Protein AF-A0A651EHE4-F1 (afdb_monomer)

Radius of gyration: 19.48 Å; Cα contacts (8 Å, |Δi|>4): 88; chains: 1; bounding box: 39×31×69 Å

pLDDT: mean 78.16, std 11.46, range [49.81, 93.31]

Nearest PDB structures (foldseek):
  8a3k-assembly1_UNK  TM=4.714E-01  e=5.242E+00  synthetic construct
  8a1g-assembly1_C  TM=3.322E-01  e=6.507E+00  Homo sapiens

Solvent-accessible surface area (backbone atoms only — not comparable to full-atom values): 7759 Å² total; per-residue (Å²): 132,59,74,68,31,53,52,24,45,52,50,16,51,50,28,50,51,51,42,50,51,53,51,52,51,54,69,70,69,71,61,58,72,71,62,46,52,50,53,50,59,73,43,46,61,33,56,54,48,20,51,50,25,41,50,32,37,77,38,62,88,46,46,77,78,46,43,63,60,49,53,51,54,45,51,49,49,36,51,53,38,53,52,52,35,54,54,43,50,50,45,48,73,79,48,81,73,90,66,80,58,50,64,60,48,50,51,55,32,51,51,45,51,50,52,48,50,52,49,53,54,54,53,52,60,53,52,64,65,50,56,65,56,60,54,52,58,58,65,71,75,113

Sequence (142 aa):
MKPVSLLFFSAAVWECIRFSLVLAYLFTIGMLPSSRALLVWFSSPQLILAAAFVLIGVSPQRYGTYRAIIVLGKGLSVLAGTIALGVTARSAIDFPVEQSSPLMIAVIIGVDILVLAAFIITTWSHNEKQEPAAQTEAAQCE

Secondary structure (DSSP, 8-state):
--HHHHHHHHHHHHHHHHHHHHHHHHHHTT--HHHHHHHHHHHTHHHHHHHHHHHHHH-GGGHHHHHHHHHHHHHHHHHHHHHHHHHHHHHHHH--SS---HHHHHHHHHHHHHHHHHHHHHHHHHHHTTHHHHHHHHHT--

Mean predicted aligned error: 9.21 Å

Foldseek 3Di:
DPPLLVLLQVLLVLLVVVLVVQLVVLVPPPDDPVVSVVSNVVSCLSNVSSVLSNCCSVPVVCLVVCVVSLLVSLVVVLVVLVVVLVVVVVCCVVPVPDDDPSVVSVVSSVVSVVSNVSSVVVVVVVVVVVVVVVVVVVVVVD

Structure (mmCIF, N/CA/C/O backbone):
data_AF-A0A651EHE4-F1
#
_entry.id   AF-A0A651EHE4-F1
#
loop_
_atom_site.group_PDB
_atom_site.id
_atom_site.type_symbol
_atom_site.label_atom_id
_atom_site.label_alt_id
_atom_site.label_comp_id
_atom_site.label_asym_id
_atom_site.label_entity_id
_atom_site.label_seq_id
_atom_site.pdbx_PDB_ins_code
_atom_site.Cartn_x
_atom_site.Cartn_y
_atom_site.Cartn_z
_atom_site.occupancy
_atom_site.B_iso_or_equiv
_atom_site.auth_seq_id
_atom_site.auth_comp_id
_atom_site.auth_asym_id
_atom_site.auth_atom_id
_atom_site.pdbx_PDB_model_num
ATOM 1 N N . MET A 1 1 ? -23.678 -3.644 7.298 1.00 57.31 1 MET A N 1
ATOM 2 C CA . MET A 1 1 ? -22.263 -3.355 7.640 1.00 57.31 1 MET A CA 1
ATOM 3 C C . MET A 1 1 ? -22.134 -1.887 8.009 1.00 57.31 1 MET A C 1
ATOM 5 O O . MET A 1 1 ? -22.776 -1.070 7.363 1.00 57.31 1 MET A O 1
ATOM 9 N N . LYS A 1 2 ? -21.349 -1.540 9.038 1.00 74.75 2 LYS A N 1
ATOM 10 C CA . LYS A 1 2 ? -21.069 -0.131 9.364 1.00 74.75 2 LYS A CA 1
ATOM 11 C C . LYS A 1 2 ? -20.196 0.482 8.249 1.00 74.75 2 LYS A C 1
ATOM 13 O O . LYS A 1 2 ? -19.329 -0.231 7.739 1.00 74.75 2 LYS A O 1
ATOM 18 N N . PRO A 1 3 ? -20.372 1.768 7.886 1.00 75.81 3 PRO A N 1
ATOM 19 C CA . PRO A 1 3 ? -19.612 2.416 6.805 1.00 75.81 3 PRO A CA 1
ATOM 20 C C . PRO A 1 3 ? -18.096 2.368 7.041 1.00 75.81 3 PRO A C 1
ATOM 22 O O . PRO A 1 3 ? -17.316 2.217 6.108 1.00 75.81 3 PRO A O 1
ATOM 25 N N . VAL A 1 4 ? -17.689 2.391 8.310 1.00 78.81 4 VAL A N 1
ATOM 26 C CA . VAL A 1 4 ? -16.296 2.251 8.738 1.00 78.81 4 VAL A CA 1
ATOM 27 C C . VAL A 1 4 ? -15.719 0.892 8.328 1.00 78.81 4 VAL A C 1
ATOM 29 O O . VAL A 1 4 ? -14.653 0.849 7.731 1.00 78.81 4 VAL A O 1
ATOM 32 N N . SER A 1 5 ? -16.432 -0.218 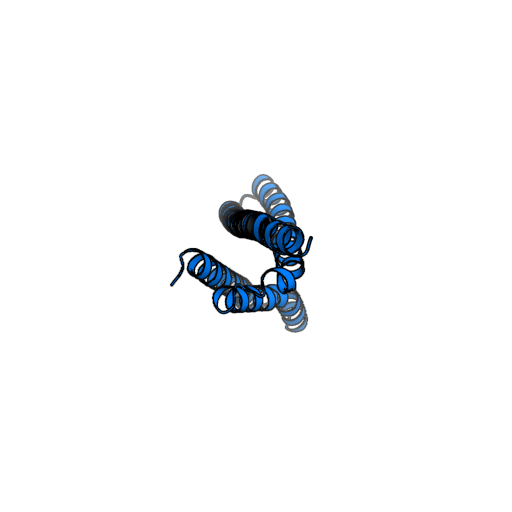8.548 1.00 82.12 5 SER A N 1
ATOM 33 C CA . SER A 1 5 ? -15.961 -1.554 8.152 1.00 82.12 5 SER A CA 1
ATOM 34 C C . SER A 1 5 ? -15.761 -1.674 6.639 1.00 82.12 5 SER A C 1
ATOM 36 O O . SER A 1 5 ? -14.781 -2.273 6.210 1.00 82.12 5 SER A O 1
ATOM 38 N N . LEU A 1 6 ? -16.650 -1.081 5.831 1.00 85.50 6 LEU A N 1
ATOM 39 C CA . LEU A 1 6 ? -16.519 -1.087 4.367 1.00 85.50 6 LEU A CA 1
ATOM 40 C C . LEU A 1 6 ? -15.225 -0.412 3.908 1.00 85.50 6 LEU A C 1
ATOM 42 O O . LEU A 1 6 ? -14.560 -0.929 3.018 1.00 85.50 6 LEU A O 1
ATOM 46 N N . LEU A 1 7 ? -14.828 0.686 4.556 1.00 87.50 7 LEU A N 1
ATOM 47 C CA . LEU A 1 7 ? -13.566 1.365 4.267 1.00 87.50 7 LEU A CA 1
ATOM 48 C C . LEU A 1 7 ? -12.361 0.437 4.461 1.00 87.50 7 LEU A C 1
ATOM 50 O O . LEU A 1 7 ? -11.474 0.392 3.612 1.00 87.50 7 LEU A O 1
ATOM 54 N N . PHE A 1 8 ? -12.353 -0.341 5.545 1.00 87.94 8 PHE A N 1
ATOM 55 C CA . PHE A 1 8 ? -11.281 -1.292 5.841 1.00 87.94 8 PHE A CA 1
ATOM 56 C C . PHE A 1 8 ? -11.231 -2.459 4.863 1.00 87.94 8 PHE A C 1
ATOM 58 O O . PHE A 1 8 ? -10.149 -2.833 4.419 1.00 87.94 8 PHE A O 1
ATOM 65 N N . PHE A 1 9 ? -12.384 -2.995 4.465 1.00 90.25 9 PHE A N 1
ATOM 66 C CA . PHE A 1 9 ? -12.422 -4.028 3.432 1.00 90.25 9 PHE A CA 1
ATOM 67 C C . PHE A 1 9 ? -11.940 -3.498 2.079 1.00 90.25 9 PHE A C 1
ATOM 69 O O . PHE A 1 9 ? -11.130 -4.157 1.432 1.00 90.25 9 PHE A O 1
ATOM 76 N N . SER A 1 10 ? -12.345 -2.290 1.683 1.00 89.44 10 SER A N 1
ATOM 77 C CA . SER A 1 10 ? -11.841 -1.650 0.463 1.00 89.44 10 SER A CA 1
ATOM 78 C C . SER A 1 10 ? -10.329 -1.414 0.519 1.00 89.44 10 SER A C 1
ATOM 80 O O . SER A 1 10 ? -9.630 -1.685 -0.455 1.00 89.44 10 SER A O 1
ATOM 82 N N . ALA A 1 11 ? -9.801 -0.973 1.666 1.00 89.81 11 ALA A N 1
ATOM 83 C CA . ALA A 1 11 ? -8.362 -0.820 1.877 1.00 89.81 11 ALA A CA 1
ATOM 84 C C . ALA A 1 11 ? -7.616 -2.164 1.796 1.00 89.81 11 ALA A C 1
ATOM 86 O O . ALA A 1 11 ? -6.545 -2.231 1.200 1.00 89.81 11 ALA A O 1
ATOM 87 N N . ALA A 1 12 ? -8.189 -3.245 2.333 1.00 91.38 12 ALA A N 1
ATOM 88 C CA . ALA A 1 12 ? -7.614 -4.582 2.217 1.00 91.38 12 ALA A CA 1
ATOM 89 C C . ALA A 1 12 ? -7.579 -5.077 0.763 1.00 91.38 12 ALA A C 1
ATOM 91 O O . ALA A 1 12 ? -6.558 -5.589 0.310 1.00 91.38 12 ALA A O 1
ATOM 92 N N . VAL A 1 13 ? -8.673 -4.889 0.016 1.00 93.31 13 VAL A N 1
ATOM 93 C CA . VAL A 1 13 ? -8.735 -5.223 -1.416 1.00 93.31 13 VAL A CA 1
ATOM 94 C C . VAL A 1 13 ? -7.683 -4.438 -2.196 1.00 93.31 13 VAL A C 1
ATOM 96 O O . VAL A 1 13 ? -7.000 -5.009 -3.044 1.00 93.31 13 VAL A O 1
ATOM 99 N N . TRP A 1 14 ? -7.504 -3.156 -1.879 1.00 92.75 14 TRP A N 1
ATOM 100 C CA . TRP A 1 14 ? -6.470 -2.326 -2.489 1.00 92.75 14 TRP A CA 1
ATOM 101 C C . TRP A 1 14 ? -5.052 -2.869 -2.259 1.00 92.75 14 TRP A C 1
ATOM 103 O O . TRP A 1 14 ? -4.273 -2.959 -3.208 1.00 92.75 14 TRP A O 1
ATOM 113 N N . GLU A 1 15 ? -4.723 -3.292 -1.035 1.00 90.69 15 GLU A N 1
ATOM 114 C CA . GLU A 1 15 ? -3.428 -3.923 -0.745 1.00 90.69 15 GLU A CA 1
ATOM 115 C C . GLU A 1 15 ? -3.220 -5.220 -1.537 1.00 90.69 15 GLU A C 1
ATOM 117 O O . GLU A 1 15 ? -2.139 -5.445 -2.084 1.00 90.69 15 GLU A O 1
ATOM 122 N N . CYS A 1 16 ? -4.263 -6.046 -1.673 1.00 90.31 16 CYS A N 1
ATOM 123 C CA . CYS A 1 16 ? -4.205 -7.255 -2.495 1.00 90.31 16 CYS A CA 1
ATOM 124 C C . CYS A 1 16 ? -3.956 -6.930 -3.973 1.00 90.31 16 CYS A C 1
ATOM 126 O O . CYS A 1 16 ? -3.102 -7.556 -4.597 1.00 90.31 16 CYS A O 1
ATOM 128 N N . ILE A 1 17 ? -4.658 -5.931 -4.524 1.00 90.31 17 ILE A N 1
ATOM 129 C CA . ILE A 1 17 ? -4.463 -5.482 -5.910 1.00 90.31 17 ILE A CA 1
ATOM 130 C C . ILE A 1 17 ? -3.018 -5.026 -6.119 1.00 90.31 17 ILE A C 1
ATOM 132 O O . ILE A 1 17 ? -2.393 -5.431 -7.097 1.00 90.31 17 ILE A O 1
ATOM 136 N N . ARG A 1 18 ? -2.455 -4.232 -5.201 1.00 84.38 18 ARG A N 1
ATOM 137 C CA . ARG A 1 18 ? -1.057 -3.787 -5.303 1.00 84.38 18 ARG A CA 1
ATOM 138 C C . ARG A 1 18 ? -0.077 -4.945 -5.290 1.00 84.38 18 ARG A C 1
ATOM 140 O O . ARG A 1 18 ? 0.805 -4.983 -6.146 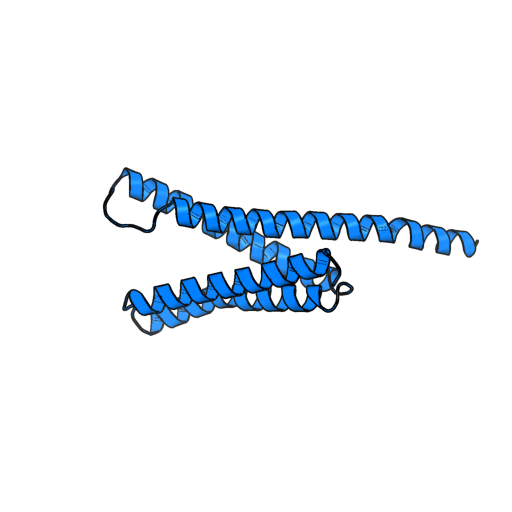1.00 84.38 18 ARG A O 1
ATOM 147 N N . PHE A 1 19 ? -0.262 -5.899 -4.385 1.00 87.38 19 PHE A N 1
ATOM 148 C CA . PHE A 1 19 ? 0.578 -7.089 -4.341 1.00 87.38 19 PHE A CA 1
ATOM 149 C C . PHE A 1 19 ? 0.478 -7.886 -5.646 1.00 87.38 19 PHE A C 1
ATOM 151 O O . PHE A 1 19 ? 1.498 -8.265 -6.219 1.00 87.38 19 PHE A O 1
ATOM 158 N N . SER A 1 20 ? -0.735 -8.077 -6.176 1.00 86.44 20 SER A N 1
ATOM 159 C CA . SER A 1 20 ? -0.946 -8.740 -7.465 1.00 86.44 20 SER A CA 1
ATOM 160 C C . SER A 1 20 ? -0.311 -7.987 -8.634 1.00 86.44 20 SER A C 1
ATOM 162 O O . SER A 1 20 ? 0.242 -8.633 -9.516 1.00 86.44 20 SER A O 1
ATOM 164 N N . LEU A 1 21 ? -0.339 -6.650 -8.646 1.00 83.88 21 LEU A N 1
ATOM 165 C CA . LEU A 1 21 ? 0.320 -5.843 -9.677 1.00 83.88 21 LEU A CA 1
ATOM 166 C C . LEU A 1 21 ? 1.842 -5.984 -9.620 1.00 83.88 21 LEU A C 1
ATOM 168 O O . LEU A 1 21 ? 2.467 -6.173 -10.661 1.00 83.88 21 LEU A O 1
ATOM 172 N N . VAL A 1 22 ? 2.436 -5.946 -8.422 1.00 81.25 22 VAL A N 1
ATOM 173 C CA . VAL A 1 22 ? 3.876 -6.192 -8.247 1.00 81.25 22 VAL A CA 1
ATOM 174 C C . VAL A 1 22 ? 4.223 -7.600 -8.716 1.00 81.25 22 VAL A C 1
ATOM 176 O O . VAL A 1 22 ? 5.155 -7.778 -9.493 1.00 81.25 22 VAL A O 1
ATOM 179 N N . LEU A 1 23 ? 3.443 -8.598 -8.309 1.00 82.25 23 LEU A N 1
ATOM 180 C CA . LEU A 1 23 ? 3.660 -9.981 -8.707 1.00 82.25 23 LEU A CA 1
ATOM 181 C C . LEU A 1 23 ? 3.545 -10.159 -10.230 1.00 82.25 23 LEU A C 1
ATOM 183 O O . LEU A 1 23 ? 4.431 -10.751 -10.841 1.00 82.25 23 LEU A O 1
ATOM 187 N N . ALA A 1 24 ? 2.502 -9.607 -10.852 1.00 82.31 24 ALA A N 1
ATOM 188 C CA . ALA A 1 24 ? 2.299 -9.645 -12.298 1.00 82.31 24 ALA A CA 1
ATOM 189 C C . ALA A 1 24 ? 3.461 -8.978 -13.045 1.00 82.31 24 ALA A C 1
ATOM 191 O O . ALA A 1 24 ? 3.991 -9.562 -13.986 1.00 82.31 24 ALA A O 1
ATOM 192 N N . TYR A 1 25 ? 3.908 -7.809 -12.579 1.00 77.19 25 TYR A N 1
ATOM 193 C CA . TYR A 1 25 ? 5.078 -7.112 -13.112 1.00 77.19 25 TYR A CA 1
ATOM 194 C C . TYR A 1 25 ? 6.341 -7.988 -13.022 1.00 77.19 25 TYR A C 1
ATOM 196 O O . TYR A 1 25 ? 7.081 -8.134 -13.989 1.00 77.19 25 TYR A O 1
ATOM 204 N N . LEU A 1 26 ? 6.565 -8.679 -11.903 1.00 77.19 26 LEU A N 1
ATOM 205 C CA . LEU A 1 26 ? 7.714 -9.583 -11.758 1.00 77.19 26 LEU A CA 1
ATOM 206 C C . LEU A 1 26 ? 7.664 -10.795 -12.698 1.00 77.19 26 LEU A C 1
ATOM 208 O O . LEU A 1 26 ? 8.716 -11.283 -13.122 1.00 77.19 26 LEU A O 1
ATOM 212 N N . PHE A 1 27 ? 6.469 -11.289 -13.027 1.00 74.44 27 PHE A N 1
ATOM 213 C CA . PHE A 1 27 ? 6.301 -12.390 -13.976 1.00 74.44 27 PHE A CA 1
ATOM 214 C C . PHE A 1 27 ? 6.524 -11.966 -15.434 1.00 74.44 27 PHE A C 1
ATOM 216 O O . PHE A 1 27 ? 6.946 -12.804 -16.229 1.00 74.44 27 PHE A O 1
ATOM 223 N N . THR A 1 28 ? 6.307 -10.695 -15.788 1.00 78.00 28 THR A N 1
ATOM 224 C CA . THR A 1 28 ? 6.440 -10.218 -17.175 1.00 78.00 28 THR A CA 1
ATOM 225 C C . THR A 1 28 ? 7.865 -9.826 -17.571 1.00 78.00 28 THR A C 1
ATOM 227 O O . THR A 1 28 ? 8.228 -9.991 -18.730 1.00 78.00 28 THR A O 1
ATOM 230 N N . ILE A 1 29 ? 8.712 -9.366 -16.643 1.00 69.81 29 ILE A N 1
ATOM 231 C CA . ILE A 1 29 ? 10.031 -8.771 -16.984 1.00 69.81 29 ILE A CA 1
ATOM 232 C C . ILE A 1 29 ? 11.146 -9.821 -17.120 1.00 69.81 29 ILE A C 1
ATOM 234 O O . ILE A 1 29 ? 12.305 -9.491 -17.347 1.00 69.81 29 ILE A O 1
ATOM 238 N N . GLY A 1 30 ? 10.844 -11.112 -16.963 1.00 63.81 30 GLY A N 1
ATOM 239 C CA . GLY A 1 30 ? 11.845 -12.164 -17.167 1.00 63.81 30 GLY A CA 1
ATOM 240 C C . GLY A 1 30 ? 13.051 -12.086 -16.214 1.00 63.81 30 GLY A C 1
ATOM 241 O O . GLY A 1 30 ? 14.124 -12.571 -16.554 1.00 63.81 30 GLY A O 1
ATOM 242 N N . MET A 1 31 ? 12.901 -11.508 -15.013 1.00 68.88 31 MET A N 1
ATOM 243 C CA . MET A 1 31 ? 14.005 -11.365 -14.045 1.00 68.88 31 MET A CA 1
ATOM 244 C C . MET A 1 31 ? 14.595 -12.722 -13.621 1.00 68.88 31 MET A C 1
ATOM 246 O O . MET A 1 31 ? 13.906 -13.741 -13.652 1.00 68.88 31 MET A O 1
ATOM 250 N N . LEU A 1 32 ? 15.844 -12.756 -13.153 1.00 72.31 32 LEU A N 1
ATOM 251 C CA . LEU A 1 32 ? 16.440 -13.966 -12.568 1.00 72.31 32 LEU A CA 1
ATOM 252 C C . LEU A 1 32 ? 15.649 -14.434 -11.321 1.00 72.31 32 LEU A C 1
ATOM 254 O O . LEU A 1 32 ? 15.142 -13.588 -10.576 1.00 72.31 32 LEU A O 1
ATOM 258 N N . PRO A 1 33 ? 15.557 -15.753 -11.045 1.00 70.44 33 PRO A N 1
ATOM 259 C CA . PRO A 1 33 ? 14.749 -16.297 -9.945 1.00 70.44 33 PRO A CA 1
ATOM 260 C C . PRO A 1 33 ? 15.061 -15.681 -8.571 1.00 70.44 33 PRO A C 1
ATOM 262 O O . PRO A 1 33 ? 14.147 -15.375 -7.806 1.00 70.44 33 PRO A O 1
ATOM 265 N N . SER A 1 34 ? 16.340 -15.423 -8.283 1.00 73.94 34 SER A N 1
ATOM 266 C CA . SER A 1 34 ? 16.792 -14.850 -7.008 1.00 73.94 34 SER A CA 1
ATOM 267 C C . SER A 1 34 ? 16.321 -13.404 -6.809 1.00 73.94 34 SER A C 1
ATOM 269 O O . SER A 1 34 ? 15.914 -13.025 -5.714 1.00 73.94 34 SER A O 1
ATOM 271 N N . SER A 1 35 ? 16.315 -12.599 -7.876 1.00 73.94 35 SER A N 1
ATOM 272 C CA . SER A 1 35 ? 15.844 -11.209 -7.838 1.00 73.94 35 SER A CA 1
ATOM 273 C C . SER A 1 35 ? 14.323 -11.132 -7.683 1.00 73.94 35 SER A C 1
ATOM 275 O O . SER A 1 35 ? 13.825 -10.262 -6.971 1.00 73.94 35 SER A O 1
ATOM 277 N N . ARG A 1 36 ? 13.583 -12.078 -8.285 1.00 71.88 36 ARG A N 1
ATOM 278 C CA . ARG A 1 36 ? 12.128 -12.201 -8.087 1.00 71.88 36 ARG A CA 1
ATOM 279 C C . ARG A 1 36 ? 11.791 -12.523 -6.636 1.00 71.88 36 ARG A C 1
ATOM 281 O O . ARG A 1 36 ? 10.912 -11.881 -6.075 1.00 71.88 36 ARG A O 1
ATOM 288 N N . ALA A 1 37 ? 12.502 -13.471 -6.023 1.00 73.31 37 ALA A N 1
ATOM 289 C CA . ALA A 1 37 ? 12.261 -13.862 -4.635 1.00 73.31 37 ALA A CA 1
ATOM 290 C C . ALA A 1 37 ? 12.439 -12.683 -3.664 1.00 73.31 37 ALA A C 1
ATOM 292 O O . ALA A 1 37 ? 11.593 -12.477 -2.797 1.00 73.31 37 ALA A O 1
ATOM 293 N N . LEU A 1 38 ? 13.483 -11.868 -3.854 1.00 74.56 38 LEU A N 1
ATOM 294 C CA . LEU A 1 38 ? 13.709 -10.667 -3.047 1.00 74.56 38 LEU A CA 1
ATOM 295 C C . LEU A 1 38 ? 12.587 -9.639 -3.223 1.00 74.56 38 LEU A C 1
ATOM 297 O O . LEU A 1 38 ? 12.056 -9.142 -2.237 1.00 74.56 38 LEU A O 1
ATOM 301 N N . LEU A 1 39 ? 12.184 -9.343 -4.460 1.00 72.81 39 LEU A N 1
ATOM 302 C CA . LEU A 1 39 ? 11.130 -8.358 -4.726 1.00 72.81 39 LEU A CA 1
ATOM 303 C C . LEU A 1 39 ? 9.763 -8.812 -4.204 1.00 72.81 39 LEU A C 1
ATOM 305 O O . LEU A 1 39 ? 9.038 -8.004 -3.623 1.00 72.81 39 LEU A O 1
ATOM 309 N N . VAL A 1 40 ? 9.444 -10.105 -4.318 1.00 77.00 40 VAL A N 1
ATOM 310 C CA . VAL A 1 40 ? 8.261 -10.686 -3.670 1.00 77.00 40 VAL A CA 1
ATOM 311 C C . VAL A 1 40 ? 8.355 -10.497 -2.158 1.00 77.00 40 VAL A C 1
ATOM 313 O O . VAL A 1 40 ? 7.412 -9.983 -1.563 1.00 77.00 40 VAL A O 1
ATOM 316 N N . TRP A 1 41 ? 9.502 -10.803 -1.546 1.00 73.38 41 TRP A N 1
ATOM 317 C CA . TRP A 1 41 ? 9.718 -10.631 -0.107 1.00 73.38 41 TRP A CA 1
ATOM 318 C C . TRP A 1 41 ? 9.510 -9.185 0.358 1.00 73.38 41 TRP A C 1
ATOM 320 O O . TRP A 1 41 ? 8.871 -8.952 1.382 1.00 73.38 41 TRP A O 1
ATOM 330 N N . PHE A 1 42 ? 9.993 -8.211 -0.415 1.00 76.38 42 PHE A N 1
ATOM 331 C CA . PHE A 1 42 ? 9.791 -6.787 -0.138 1.00 76.38 42 PHE A CA 1
ATOM 332 C C . PHE A 1 42 ? 8.350 -6.317 -0.379 1.00 76.38 42 PHE A C 1
ATOM 334 O O . PHE A 1 42 ? 7.935 -5.324 0.214 1.00 76.38 42 PHE A O 1
ATOM 341 N N . SER A 1 43 ? 7.572 -7.029 -1.199 1.00 77.69 43 SER A N 1
ATOM 342 C CA . SER A 1 43 ? 6.145 -6.751 -1.425 1.00 77.69 43 SER A CA 1
ATOM 343 C C . SER A 1 43 ? 5.207 -7.446 -0.427 1.00 77.69 43 SER A C 1
ATOM 345 O O . SER A 1 43 ? 4.109 -6.955 -0.178 1.00 77.69 43 SER A O 1
ATOM 347 N N . SER A 1 44 ? 5.652 -8.523 0.229 1.00 81.00 44 SER A N 1
ATOM 348 C CA . SER A 1 44 ? 4.891 -9.274 1.241 1.00 81.00 44 SER A CA 1
ATOM 349 C C . SER A 1 44 ? 4.308 -8.445 2.400 1.00 81.00 44 SER A C 1
ATOM 351 O O . SER A 1 44 ? 3.230 -8.806 2.881 1.00 81.00 44 SER A O 1
ATOM 353 N N . PRO A 1 45 ? 4.918 -7.331 2.862 1.00 85.50 45 PRO A N 1
ATOM 354 C CA . PRO A 1 45 ? 4.297 -6.459 3.860 1.00 85.50 45 PRO A CA 1
ATOM 355 C C . PRO A 1 45 ? 2.911 -5.926 3.459 1.00 85.50 45 PRO A C 1
ATOM 357 O O . PRO A 1 45 ? 2.096 -5.654 4.338 1.00 85.50 45 PRO A O 1
ATOM 360 N N . GLN A 1 46 ? 2.597 -5.841 2.160 1.00 85.44 46 GLN A N 1
ATOM 361 C CA . GLN A 1 46 ? 1.264 -5.464 1.666 1.00 85.44 46 GLN A CA 1
ATOM 362 C C . GLN A 1 46 ? 0.200 -6.489 2.079 1.00 85.44 46 GLN A C 1
ATOM 364 O O . GLN A 1 46 ? -0.900 -6.124 2.482 1.00 85.44 46 GLN A O 1
ATOM 369 N N . LEU A 1 47 ? 0.538 -7.781 2.087 1.00 87.50 47 LEU A N 1
ATOM 370 C CA . LEU A 1 47 ? -0.372 -8.832 2.554 1.00 87.50 47 LEU A CA 1
ATOM 371 C C . LEU A 1 47 ? -0.610 -8.750 4.066 1.00 87.50 47 LEU A C 1
ATOM 373 O O . LEU A 1 47 ? -1.722 -8.994 4.534 1.00 87.50 47 LEU A O 1
ATOM 377 N N . ILE A 1 48 ? 0.411 -8.356 4.833 1.00 89.62 48 ILE A N 1
ATOM 378 C CA . ILE A 1 48 ? 0.278 -8.109 6.276 1.00 89.62 48 ILE A CA 1
ATOM 379 C C . ILE A 1 48 ? -0.659 -6.920 6.520 1.00 89.62 48 ILE A C 1
ATOM 381 O O . ILE A 1 48 ? -1.525 -6.991 7.393 1.00 89.62 48 ILE A O 1
ATOM 385 N N . LEU A 1 49 ? -0.538 -5.850 5.727 1.00 89.38 49 LEU A N 1
ATOM 386 C CA . LEU A 1 49 ? -1.452 -4.707 5.779 1.00 89.38 49 LEU A CA 1
ATOM 387 C C . LEU A 1 49 ? -2.881 -5.103 5.399 1.00 89.38 49 LEU A C 1
ATOM 389 O O . LEU A 1 49 ? -3.814 -4.736 6.111 1.00 89.38 49 LEU A O 1
ATOM 393 N N . ALA A 1 50 ? -3.062 -5.902 4.344 1.00 91.00 50 ALA A N 1
ATOM 394 C CA . ALA A 1 50 ? -4.368 -6.427 3.954 1.00 91.00 50 ALA A CA 1
ATOM 395 C C . ALA A 1 50 ? -5.018 -7.213 5.102 1.00 91.00 50 ALA A C 1
ATOM 397 O O . ALA A 1 50 ? -6.172 -6.965 5.456 1.00 91.00 50 ALA A O 1
ATOM 398 N N . ALA A 1 51 ? -4.259 -8.108 5.742 1.00 89.25 51 ALA A N 1
ATOM 399 C CA . ALA A 1 51 ? -4.727 -8.875 6.890 1.00 89.25 51 ALA A CA 1
ATOM 400 C C . ALA A 1 51 ? -5.086 -7.970 8.080 1.00 89.25 51 ALA A C 1
ATOM 402 O O . ALA A 1 51 ? -6.142 -8.145 8.687 1.00 89.25 51 ALA A O 1
ATOM 403 N N . ALA A 1 52 ? -4.256 -6.967 8.386 1.00 90.00 52 ALA A N 1
ATOM 404 C CA . ALA A 1 52 ? -4.536 -6.000 9.444 1.00 90.00 52 ALA A CA 1
ATOM 405 C C . ALA A 1 52 ? -5.838 -5.226 9.174 1.00 90.00 52 ALA A C 1
ATOM 407 O O . ALA A 1 52 ? -6.669 -5.085 10.072 1.00 90.00 52 ALA A O 1
ATOM 408 N N . PHE A 1 53 ? -6.064 -4.785 7.935 1.00 90.19 53 PHE A N 1
ATOM 409 C CA . PHE A 1 53 ? -7.296 -4.102 7.549 1.00 90.19 53 PHE A CA 1
ATOM 410 C C . PHE A 1 53 ? -8.528 -5.009 7.650 1.00 90.19 53 PHE A C 1
ATOM 412 O O . PHE A 1 53 ? -9.541 -4.584 8.204 1.00 90.19 53 PHE A O 1
ATOM 419 N N . VAL A 1 54 ? -8.449 -6.269 7.209 1.00 90.94 54 VAL A N 1
ATOM 420 C CA . VAL A 1 54 ? -9.548 -7.239 7.380 1.00 90.94 54 VAL A CA 1
ATOM 421 C C . VAL A 1 54 ? -9.874 -7.440 8.859 1.00 90.94 54 VAL A C 1
ATOM 423 O O . VAL A 1 54 ? -11.039 -7.367 9.250 1.00 90.94 54 VAL A O 1
ATOM 426 N N . LEU A 1 55 ? -8.856 -7.645 9.698 1.00 89.31 55 LEU A N 1
ATOM 427 C CA . LEU A 1 55 ? -9.043 -7.874 11.131 1.00 89.31 55 LEU A CA 1
ATOM 428 C C . LEU A 1 55 ? -9.681 -6.673 11.832 1.00 89.31 55 LEU A C 1
ATOM 430 O O . LEU A 1 55 ? -10.544 -6.862 12.686 1.00 89.31 55 LEU A O 1
ATOM 434 N N . ILE A 1 56 ? -9.325 -5.450 11.441 1.00 87.50 56 ILE A N 1
ATOM 435 C CA . ILE A 1 56 ? -9.989 -4.234 11.923 1.00 87.50 56 ILE A CA 1
ATOM 436 C C . ILE A 1 56 ? -11.434 -4.145 11.419 1.00 87.50 56 ILE A C 1
ATOM 438 O O . ILE A 1 56 ? -12.333 -3.805 12.186 1.00 87.50 56 ILE A O 1
ATOM 442 N N . GLY A 1 57 ? -11.676 -4.462 10.144 1.00 85.06 57 GLY A N 1
ATOM 443 C CA . GLY A 1 57 ? -13.012 -4.435 9.547 1.00 85.06 57 GLY A CA 1
ATOM 444 C C . GLY A 1 57 ? -13.992 -5.387 10.240 1.00 85.06 57 GLY A C 1
ATOM 445 O O . GLY A 1 57 ? -15.161 -5.028 10.425 1.00 85.06 57 GLY A O 1
ATOM 446 N N . VAL A 1 58 ? -13.501 -6.562 10.658 1.00 87.38 58 VAL A N 1
ATOM 447 C CA . VAL A 1 58 ? -14.242 -7.583 11.421 1.00 87.38 58 VAL A CA 1
ATOM 448 C C . VAL A 1 58 ? -14.336 -7.232 12.907 1.00 87.38 58 VAL A C 1
ATOM 450 O O . VAL A 1 58 ? -15.386 -7.412 13.519 1.00 87.38 58 VAL A O 1
ATOM 453 N N . SER A 1 59 ? -13.254 -6.743 13.512 1.00 84.94 59 SER A N 1
ATOM 454 C CA . SER A 1 59 ? -13.162 -6.452 14.946 1.00 84.94 59 SER A CA 1
ATOM 455 C C . SER A 1 59 ? -12.589 -5.052 15.195 1.00 84.94 59 SER A C 1
ATOM 457 O O . SER A 1 59 ? -11.401 -4.913 15.501 1.00 84.94 59 SER A O 1
ATOM 459 N N . PRO A 1 60 ? -13.444 -4.010 15.159 1.00 78.88 60 PRO A N 1
ATOM 460 C CA . PRO A 1 60 ? -13.037 -2.617 15.361 1.00 78.88 60 PRO A CA 1
ATOM 461 C C . PRO A 1 60 ? -12.293 -2.388 16.684 1.00 78.88 60 PRO A C 1
A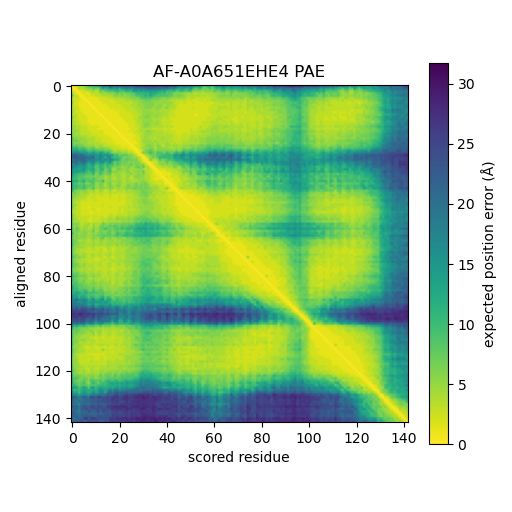TOM 463 O O . PRO A 1 60 ? -11.383 -1.580 16.763 1.00 78.88 60 PRO A O 1
ATOM 466 N N . GLN A 1 61 ? -12.595 -3.159 17.729 1.00 77.94 61 GLN A N 1
ATOM 467 C CA . GLN A 1 61 ? -11.935 -3.055 19.041 1.00 77.94 61 GLN A CA 1
ATOM 468 C C . GLN A 1 61 ? -10.404 -3.222 18.974 1.00 77.94 61 GLN A C 1
ATOM 470 O O . GLN A 1 61 ? -9.696 -2.773 19.869 1.00 77.94 61 GLN A O 1
ATOM 475 N N . ARG A 1 62 ? -9.874 -3.834 17.905 1.00 79.31 62 ARG A N 1
ATOM 476 C CA . ARG A 1 62 ? -8.435 -4.054 17.708 1.00 79.31 62 ARG A CA 1
ATOM 477 C C . ARG A 1 62 ? -7.705 -2.890 17.023 1.00 79.31 62 ARG A C 1
ATOM 479 O O . ARG A 1 62 ? -6.523 -3.035 16.711 1.00 79.31 62 ARG A O 1
ATOM 486 N N . TYR A 1 63 ? -8.355 -1.739 16.809 1.00 78.5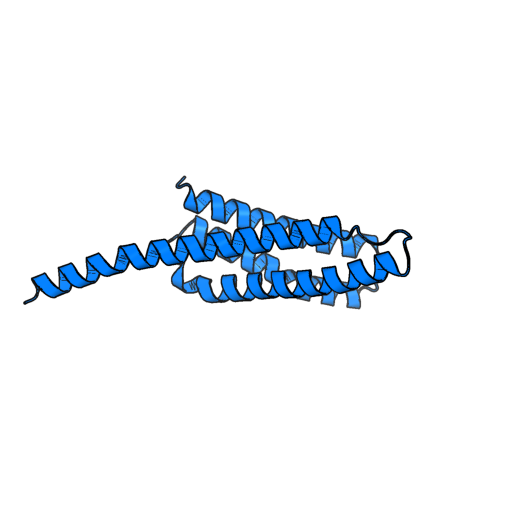6 63 TYR A N 1
ATOM 487 C CA . TYR A 1 63 ? -7.721 -0.545 16.221 1.00 78.56 63 TYR A CA 1
ATOM 488 C C . TYR A 1 63 ? -6.386 -0.197 16.879 1.00 78.56 63 TYR A C 1
ATOM 490 O O . TYR A 1 63 ? -5.394 -0.000 16.179 1.00 78.56 63 TYR A O 1
ATOM 498 N N . GLY A 1 64 ? -6.354 -0.149 18.215 1.00 76.12 64 GLY A N 1
ATOM 499 C CA . GLY A 1 64 ? -5.157 0.227 18.969 1.00 76.12 64 GLY A CA 1
ATOM 500 C C . GLY A 1 64 ? -3.972 -0.704 18.710 1.00 76.12 64 GLY A C 1
ATOM 501 O O . GLY A 1 64 ? -2.848 -0.238 18.554 1.00 76.12 64 GLY A O 1
ATOM 502 N N . THR A 1 65 ? -4.233 -2.006 18.570 1.00 84.75 65 THR A N 1
ATOM 503 C CA . THR A 1 65 ? -3.206 -3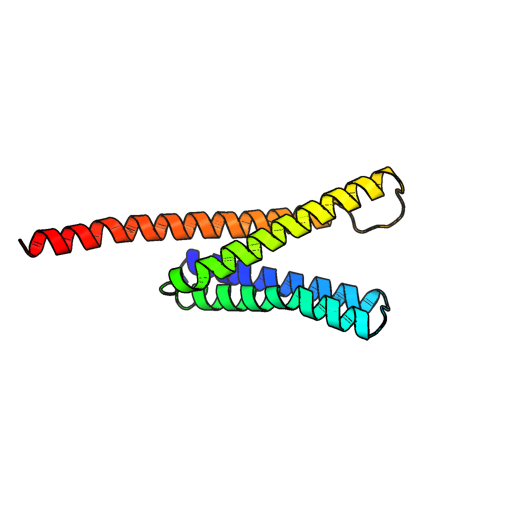.031 18.346 1.00 84.75 65 THR A CA 1
ATOM 504 C C . THR A 1 65 ? -2.541 -2.898 16.977 1.00 84.75 65 THR A C 1
ATOM 506 O O . THR A 1 65 ? -1.326 -3.029 16.861 1.00 84.75 65 THR A O 1
ATOM 509 N N . TYR A 1 66 ? -3.320 -2.614 15.930 1.00 85.75 66 TYR A N 1
ATOM 510 C CA . TYR A 1 66 ? -2.819 -2.575 14.550 1.00 85.75 66 TYR A CA 1
ATOM 511 C C . TYR A 1 66 ? -2.441 -1.169 14.065 1.00 85.75 66 TYR A C 1
ATOM 513 O O . TYR A 1 66 ? -1.890 -1.025 12.971 1.00 85.75 66 TYR A O 1
ATOM 521 N N . ARG A 1 67 ? -2.684 -0.129 14.874 1.00 83.62 67 ARG A N 1
ATOM 522 C CA . ARG A 1 67 ? -2.419 1.272 14.519 1.00 83.62 67 ARG A CA 1
ATOM 523 C C . ARG A 1 67 ? -0.981 1.509 14.074 1.00 83.62 67 ARG A C 1
ATOM 525 O O . ARG A 1 67 ? -0.770 2.092 13.015 1.00 83.62 67 ARG A O 1
ATOM 532 N N . ALA A 1 68 ? -0.007 1.050 14.859 1.00 85.12 68 ALA A N 1
ATOM 533 C CA . ALA A 1 68 ? 1.406 1.264 14.557 1.00 85.12 68 ALA A CA 1
ATOM 534 C C . ALA A 1 68 ? 1.806 0.610 13.225 1.00 85.12 68 ALA A C 1
ATOM 536 O O . ALA A 1 68 ? 2.453 1.244 12.397 1.00 85.12 68 ALA A O 1
ATOM 537 N N . ILE A 1 69 ? 1.354 -0.626 12.992 1.00 88.50 69 ILE A N 1
ATOM 538 C CA . ILE A 1 69 ? 1.663 -1.390 11.777 1.00 88.50 69 ILE A CA 1
ATOM 539 C C . ILE A 1 69 ? 1.071 -0.706 10.542 1.00 88.50 69 ILE A C 1
ATOM 541 O O . ILE A 1 69 ? 1.761 -0.563 9.537 1.00 88.50 69 ILE A O 1
ATOM 545 N N . ILE A 1 70 ? -0.179 -0.242 10.619 1.00 87.69 70 ILE A N 1
ATOM 546 C CA . ILE A 1 70 ? -0.846 0.420 9.492 1.00 87.69 70 ILE A CA 1
ATOM 547 C C . ILE A 1 70 ? -0.200 1.766 9.185 1.00 87.69 70 ILE A C 1
ATOM 549 O O . ILE A 1 70 ? 0.103 2.033 8.025 1.00 87.69 70 ILE A O 1
ATOM 553 N N . VAL A 1 71 ? 0.047 2.598 10.203 1.00 87.94 71 VAL A N 1
ATOM 554 C CA . VAL A 1 71 ? 0.671 3.917 10.010 1.00 87.94 71 VAL A CA 1
ATOM 555 C C . VAL A 1 71 ? 2.072 3.769 9.425 1.00 87.94 71 VAL A C 1
ATOM 557 O O . VAL A 1 71 ? 2.393 4.448 8.453 1.00 87.94 71 VAL A O 1
ATOM 560 N N . LEU A 1 72 ? 2.886 2.854 9.959 1.00 88.62 72 LEU A N 1
ATOM 561 C CA . LEU A 1 72 ? 4.231 2.610 9.443 1.00 88.62 72 LEU A CA 1
ATOM 562 C C . LEU A 1 72 ? 4.198 2.018 8.033 1.00 88.62 72 LEU A C 1
ATOM 564 O O . LEU A 1 72 ? 4.871 2.533 7.146 1.00 88.62 72 LEU A O 1
ATOM 568 N N . GLY A 1 73 ? 3.402 0.974 7.796 1.00 87.81 73 GLY A N 1
ATOM 569 C CA . GLY A 1 73 ? 3.365 0.296 6.501 1.00 87.81 73 GLY A CA 1
ATOM 570 C C . GLY A 1 73 ? 2.816 1.180 5.380 1.00 87.81 73 GLY A C 1
ATOM 571 O O . GLY A 1 73 ? 3.399 1.244 4.294 1.00 87.81 73 GLY A O 1
ATOM 572 N N . LYS A 1 74 ? 1.741 1.932 5.642 1.00 86.94 74 LYS A N 1
ATOM 573 C CA . LYS A 1 74 ? 1.214 2.906 4.678 1.00 86.94 74 LYS A CA 1
ATOM 574 C C . LYS A 1 74 ? 2.122 4.117 4.520 1.00 86.94 74 LYS A C 1
ATOM 576 O O . LYS A 1 74 ? 2.341 4.540 3.390 1.00 86.94 74 LYS A O 1
ATOM 581 N N . GLY A 1 75 ? 2.697 4.633 5.604 1.00 86.44 75 GLY A N 1
ATOM 582 C CA . GLY A 1 75 ? 3.669 5.726 5.540 1.00 86.44 75 GLY A CA 1
ATOM 583 C C . GLY A 1 75 ? 4.882 5.366 4.682 1.00 86.44 75 GLY A C 1
ATOM 584 O O . GLY A 1 75 ? 5.274 6.135 3.806 1.00 86.44 75 GLY A O 1
ATOM 585 N N . LEU A 1 76 ? 5.416 4.154 4.853 1.00 87.81 76 LEU A N 1
ATOM 586 C CA . LEU A 1 76 ? 6.514 3.645 4.035 1.00 87.81 76 LEU A CA 1
ATOM 587 C C . LEU A 1 76 ? 6.102 3.476 2.565 1.00 87.81 76 LEU A C 1
ATOM 589 O O . LEU A 1 76 ? 6.886 3.789 1.674 1.00 87.81 76 LEU A O 1
ATOM 593 N N . SER A 1 77 ? 4.866 3.039 2.305 1.00 85.50 77 SER A N 1
ATOM 594 C CA . SER A 1 77 ? 4.330 2.901 0.944 1.00 85.50 77 SER A CA 1
ATOM 595 C C . SER A 1 77 ? 4.211 4.248 0.225 1.00 85.50 77 SER A C 1
ATOM 597 O O . SER A 1 77 ? 4.599 4.355 -0.938 1.00 85.50 77 SER A O 1
ATOM 599 N N . VAL A 1 78 ? 3.741 5.288 0.925 1.00 86.62 78 VAL A N 1
ATOM 600 C CA . VAL A 1 78 ? 3.683 6.663 0.402 1.00 86.62 78 VAL A CA 1
ATOM 601 C C . VAL A 1 78 ? 5.089 7.198 0.139 1.00 86.62 78 VAL A C 1
ATOM 603 O O . VAL A 1 78 ? 5.335 7.759 -0.928 1.00 86.62 78 VAL A O 1
ATOM 606 N N . LEU A 1 79 ? 6.028 6.994 1.069 1.00 86.62 79 LEU A N 1
ATOM 607 C CA . LEU A 1 79 ? 7.415 7.435 0.910 1.00 86.62 79 LEU A CA 1
ATOM 608 C C . LEU A 1 79 ? 8.082 6.761 -0.298 1.00 86.62 79 LEU A C 1
ATOM 610 O O . LEU A 1 79 ? 8.631 7.444 -1.161 1.00 86.62 79 LEU A O 1
ATOM 614 N N . ALA A 1 80 ? 7.985 5.432 -0.392 1.00 82.81 80 ALA A N 1
ATOM 615 C CA . ALA A 1 80 ? 8.541 4.659 -1.498 1.00 82.81 80 ALA A CA 1
ATOM 616 C C . ALA A 1 80 ? 7.923 5.065 -2.843 1.00 82.81 80 ALA A C 1
ATOM 618 O O . ALA A 1 80 ? 8.645 5.265 -3.819 1.00 82.81 80 ALA A O 1
ATOM 619 N N . GLY A 1 81 ? 6.600 5.252 -2.886 1.00 81.75 81 GLY A N 1
ATOM 620 C CA . GLY A 1 81 ? 5.915 5.753 -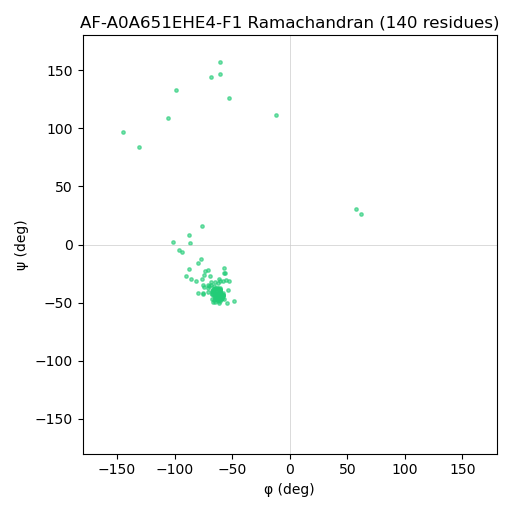4.071 1.00 81.75 81 GLY A CA 1
ATOM 621 C C . GLY A 1 81 ? 6.388 7.154 -4.462 1.00 81.75 81 GLY A C 1
ATOM 622 O O . GLY A 1 81 ? 6.680 7.388 -5.628 1.00 81.75 81 GLY A O 1
ATOM 623 N N . THR A 1 82 ? 6.547 8.070 -3.505 1.00 85.06 82 THR A N 1
ATOM 624 C CA . THR A 1 82 ? 7.017 9.444 -3.770 1.00 85.06 82 THR A CA 1
ATOM 625 C C . THR A 1 82 ? 8.426 9.457 -4.366 1.00 85.06 82 THR A C 1
ATOM 627 O O . THR A 1 82 ? 8.681 10.177 -5.332 1.00 85.06 82 THR A O 1
ATOM 630 N N . ILE A 1 83 ? 9.330 8.613 -3.854 1.00 83.81 83 ILE A N 1
ATOM 631 C CA . ILE A 1 83 ? 10.672 8.431 -4.428 1.00 83.81 83 ILE A CA 1
ATOM 632 C C . ILE A 1 83 ? 10.565 7.883 -5.857 1.00 83.81 83 ILE A C 1
ATOM 634 O O . ILE A 1 83 ? 11.178 8.433 -6.771 1.00 83.81 83 ILE A O 1
ATOM 638 N N . ALA A 1 84 ? 9.753 6.842 -6.071 1.00 79.62 84 ALA A N 1
ATOM 639 C CA . ALA A 1 84 ? 9.542 6.254 -7.393 1.00 79.62 84 ALA A CA 1
ATOM 640 C C . ALA A 1 84 ? 8.962 7.266 -8.396 1.00 79.62 84 ALA A C 1
ATOM 642 O O . ALA A 1 84 ? 9.393 7.304 -9.548 1.00 79.62 84 ALA A O 1
ATOM 643 N N . LEU A 1 85 ? 8.036 8.126 -7.961 1.00 82.50 85 LEU A N 1
ATOM 644 C CA . LEU A 1 85 ? 7.471 9.196 -8.778 1.00 82.50 85 LEU A CA 1
ATOM 645 C C . LEU A 1 85 ? 8.540 10.220 -9.167 1.00 82.50 85 LEU A C 1
ATOM 647 O O . LEU A 1 85 ? 8.610 10.603 -10.327 1.00 82.50 85 LEU A O 1
ATOM 651 N N . GLY A 1 86 ? 9.401 10.630 -8.232 1.00 79.44 86 GLY A N 1
ATOM 652 C CA . GLY A 1 86 ? 10.497 11.559 -8.521 1.00 79.44 86 GLY A CA 1
ATOM 653 C C . GLY A 1 86 ? 11.505 10.997 -9.528 1.00 79.44 86 GLY A C 1
ATOM 654 O O . GLY A 1 86 ? 11.901 11.695 -10.461 1.00 79.44 86 GLY A O 1
ATOM 655 N N . VAL A 1 87 ? 11.882 9.723 -9.377 1.00 80.00 87 VAL A N 1
ATOM 656 C CA . VAL A 1 87 ? 12.796 9.039 -10.307 1.00 80.00 87 VAL A CA 1
ATOM 657 C C . VAL A 1 87 ? 12.167 8.916 -11.696 1.00 80.00 87 VAL A C 1
ATOM 659 O O . VAL A 1 87 ? 12.787 9.306 -12.679 1.00 80.00 87 VAL A O 1
ATOM 662 N N . THR A 1 88 ? 10.923 8.441 -11.784 1.00 75.12 88 THR A N 1
ATOM 663 C CA . THR A 1 88 ? 10.234 8.248 -13.073 1.00 75.12 88 THR A CA 1
ATOM 664 C C . THR A 1 88 ? 9.865 9.558 -13.760 1.00 75.12 88 THR A C 1
ATOM 666 O O . THR A 1 88 ? 9.986 9.646 -14.977 1.00 75.12 88 THR A O 1
ATOM 669 N N . ALA A 1 89 ? 9.487 10.599 -13.014 1.00 76.19 89 ALA A N 1
ATOM 670 C CA . ALA A 1 89 ? 9.249 11.929 -13.571 1.00 76.19 89 ALA A CA 1
ATOM 671 C C . ALA A 1 89 ? 10.527 12.519 -14.176 1.00 76.19 89 ALA A C 1
ATOM 673 O O . ALA A 1 89 ? 10.478 13.100 -15.256 1.00 76.19 89 ALA A O 1
ATOM 674 N N . ARG A 1 90 ? 11.679 12.324 -13.520 1.00 74.62 90 ARG A N 1
ATOM 675 C CA . ARG A 1 90 ? 12.976 12.747 -14.055 1.00 74.62 90 ARG A CA 1
ATOM 676 C C . ARG A 1 90 ? 13.351 11.960 -15.312 1.00 74.62 90 ARG A C 1
ATOM 678 O O . ARG A 1 90 ? 13.676 12.561 -16.328 1.00 74.62 90 ARG A O 1
ATOM 685 N N . SER A 1 91 ? 13.222 10.634 -15.278 1.00 66.69 91 SER A N 1
ATOM 686 C CA . SER A 1 91 ? 13.494 9.777 -16.438 1.00 66.69 91 SER A CA 1
ATOM 687 C C . SER A 1 91 ? 12.574 10.062 -17.628 1.00 66.69 91 SER A C 1
ATOM 689 O O . SER A 1 91 ? 13.031 9.979 -18.760 1.00 66.69 91 SER A O 1
ATOM 691 N N . ALA A 1 92 ? 11.318 10.456 -17.397 1.00 63.09 92 ALA A N 1
ATOM 692 C CA . ALA A 1 92 ? 10.383 10.837 -18.458 1.00 63.09 92 ALA A CA 1
ATOM 693 C C . ALA A 1 92 ? 10.748 12.165 -19.150 1.00 63.09 92 ALA A C 1
ATOM 695 O O . ALA A 1 92 ? 10.397 12.356 -20.313 1.00 63.09 92 ALA A O 1
ATOM 696 N N . ILE A 1 93 ? 11.442 13.073 -18.451 1.00 66.38 93 ILE A N 1
ATOM 697 C CA . ILE A 1 93 ? 11.975 14.317 -19.030 1.00 66.38 93 ILE A CA 1
ATOM 698 C C . ILE A 1 93 ? 13.208 14.010 -19.889 1.00 66.38 93 ILE A C 1
ATOM 700 O O . ILE A 1 93 ? 13.338 14.549 -20.986 1.00 66.38 93 ILE A O 1
ATOM 704 N N . ASP A 1 94 ? 14.086 13.130 -19.402 1.00 68.00 94 ASP A N 1
ATOM 705 C CA . ASP A 1 94 ? 15.364 12.828 -20.053 1.00 68.00 94 ASP A CA 1
ATOM 706 C C . ASP A 1 94 ? 15.223 11.819 -21.219 1.00 68.00 94 ASP A C 1
ATOM 708 O O . ASP A 1 94 ? 15.962 11.903 -22.199 1.00 68.00 94 ASP A O 1
ATOM 712 N N . PHE A 1 95 ? 14.264 10.882 -21.152 1.00 59.88 95 PHE A N 1
ATOM 713 C CA . PHE A 1 95 ? 14.034 9.832 -22.155 1.00 59.88 95 PHE A CA 1
ATOM 714 C C . PHE A 1 95 ? 12.529 9.510 -22.311 1.00 59.88 95 PHE A C 1
ATOM 716 O O . PHE A 1 95 ? 11.988 8.693 -21.564 1.00 59.88 95 PHE A O 1
ATOM 723 N N . PRO A 1 96 ? 11.823 10.084 -23.304 1.00 59.50 96 PRO A N 1
ATOM 724 C CA . PRO A 1 96 ? 10.362 9.971 -23.433 1.00 59.50 96 PRO A CA 1
ATOM 725 C C . PRO A 1 96 ? 9.843 8.614 -23.962 1.00 59.50 96 PRO A C 1
ATOM 727 O O . PRO A 1 96 ? 8.690 8.521 -24.382 1.00 59.50 96 PRO A O 1
ATOM 730 N N . VAL A 1 97 ? 10.657 7.552 -23.969 1.00 53.59 97 VAL A N 1
ATOM 731 C CA . VAL A 1 97 ? 10.319 6.265 -24.603 1.00 53.59 97 VAL A CA 1
ATOM 732 C C . VAL A 1 97 ? 9.977 5.199 -23.547 1.00 53.59 97 VAL A C 1
ATOM 734 O O . VAL A 1 97 ? 10.843 4.702 -22.836 1.00 53.59 97 VAL A O 1
ATOM 737 N N . GLU A 1 98 ? 8.685 4.858 -23.477 1.00 54.84 98 GLU A N 1
ATOM 738 C CA . GLU A 1 98 ? 8.091 3.610 -22.947 1.00 54.84 98 GLU A CA 1
ATOM 739 C C . GLU A 1 98 ? 8.359 3.171 -21.488 1.00 54.84 98 GLU A C 1
ATOM 741 O O . GLU A 1 98 ? 8.290 1.983 -21.174 1.00 54.84 98 GLU A O 1
ATOM 746 N N . GLN A 1 99 ? 8.575 4.082 -20.538 1.00 53.72 99 GLN A N 1
ATOM 747 C CA . GLN A 1 99 ? 8.566 3.712 -19.113 1.00 53.72 99 GLN A CA 1
ATOM 748 C C . GLN A 1 99 ? 7.233 4.048 -18.444 1.00 53.72 99 GLN A C 1
ATOM 750 O O . GLN A 1 99 ? 6.687 5.134 -18.624 1.00 53.72 99 GLN A O 1
ATOM 755 N N . SER A 1 100 ? 6.714 3.070 -17.689 1.00 56.19 100 SER A N 1
ATOM 756 C CA . SER A 1 100 ? 5.565 3.130 -16.774 1.00 56.19 100 SER A CA 1
ATOM 757 C C . SER A 1 100 ? 5.080 4.554 -16.487 1.00 56.19 100 SER A C 1
ATOM 759 O O . SER A 1 100 ? 5.786 5.318 -15.828 1.00 56.19 100 SER A O 1
ATOM 761 N N . SER A 1 101 ? 3.884 4.904 -16.978 1.00 67.31 101 SER A N 1
ATOM 762 C CA . SER A 1 101 ? 3.402 6.287 -16.940 1.00 67.31 101 SER A CA 1
ATOM 763 C C . SER A 1 101 ? 3.491 6.858 -15.512 1.00 67.31 101 SER A C 1
ATOM 765 O O . SER A 1 101 ? 2.914 6.254 -14.600 1.00 67.31 101 SER A O 1
ATOM 767 N N . PRO A 1 102 ? 4.150 8.010 -15.287 1.00 73.88 102 PRO A N 1
ATOM 768 C CA . PRO A 1 102 ? 4.258 8.627 -13.958 1.00 73.88 102 PRO A CA 1
ATOM 769 C C . PRO A 1 102 ? 2.878 8.909 -13.345 1.00 73.88 102 PRO A C 1
ATOM 771 O O . PRO A 1 102 ? 2.707 8.905 -12.129 1.00 73.88 102 PRO A O 1
ATOM 774 N N . LEU A 1 103 ? 1.861 9.052 -14.199 1.00 80.44 103 LEU A N 1
ATOM 775 C CA . LEU A 1 103 ? 0.455 9.163 -13.828 1.00 80.44 103 LEU A CA 1
ATOM 776 C C . LEU A 1 103 ? -0.044 7.932 -13.047 1.00 80.44 103 LEU A C 1
ATOM 778 O O . LEU A 1 103 ? -0.690 8.090 -12.016 1.00 80.44 103 LEU A O 1
ATOM 782 N N . MET A 1 104 ? 0.304 6.711 -13.467 1.00 81.50 104 MET A N 1
ATOM 783 C CA . MET A 1 104 ? -0.065 5.485 -12.744 1.00 81.50 104 MET A CA 1
ATOM 784 C C . MET A 1 104 ? 0.548 5.457 -11.337 1.00 81.50 104 MET A C 1
ATOM 786 O O . MET A 1 104 ? -0.136 5.120 -10.371 1.00 81.50 104 MET A O 1
ATOM 790 N N . ILE A 1 105 ? 1.816 5.857 -11.204 1.00 80.25 105 ILE A N 1
ATOM 791 C CA . ILE A 1 105 ? 2.499 5.929 -9.905 1.00 80.25 105 ILE A CA 1
ATOM 792 C C . ILE A 1 105 ? 1.837 6.989 -9.014 1.00 80.25 105 ILE A C 1
ATOM 794 O O . ILE A 1 105 ? 1.561 6.721 -7.845 1.00 80.25 105 ILE A O 1
ATOM 798 N N . ALA A 1 106 ? 1.503 8.157 -9.571 1.00 83.75 106 ALA A N 1
ATOM 799 C CA . ALA A 1 106 ? 0.791 9.213 -8.857 1.00 83.75 106 ALA A CA 1
ATOM 800 C C . ALA A 1 106 ? -0.590 8.755 -8.353 1.00 83.75 106 ALA A C 1
ATOM 802 O O . ALA A 1 106 ? -0.950 9.044 -7.212 1.00 83.75 106 ALA A O 1
ATOM 803 N N . VAL A 1 107 ? -1.339 7.989 -9.156 1.00 86.62 107 VAL A N 1
ATOM 804 C CA . VAL A 1 107 ? -2.628 7.406 -8.742 1.00 86.62 107 VAL A CA 1
ATOM 805 C C . VAL A 1 107 ? -2.443 6.439 -7.573 1.00 86.62 107 VAL A C 1
ATOM 807 O O . VAL A 1 107 ? -3.175 6.535 -6.590 1.00 86.62 107 VAL A O 1
ATOM 810 N N . ILE A 1 108 ? -1.447 5.548 -7.633 1.00 86.56 108 ILE A N 1
ATOM 811 C CA . ILE A 1 108 ? -1.173 4.590 -6.550 1.00 86.56 108 ILE A CA 1
ATOM 812 C C . ILE A 1 108 ? -0.873 5.323 -5.234 1.00 86.56 108 ILE A C 1
ATOM 814 O O . ILE A 1 108 ? -1.447 4.986 -4.197 1.00 86.56 108 ILE A O 1
ATOM 818 N N . ILE A 1 109 ? -0.028 6.357 -5.284 1.00 87.31 109 ILE A N 1
ATOM 819 C CA . ILE A 1 109 ? 0.301 7.188 -4.116 1.00 87.31 109 ILE A CA 1
ATOM 820 C C . ILE A 1 109 ? -0.938 7.923 -3.602 1.00 87.31 109 ILE A C 1
ATOM 822 O O . ILE A 1 109 ? -1.165 7.968 -2.396 1.00 87.31 109 ILE A O 1
ATOM 826 N N . GLY A 1 110 ? -1.758 8.475 -4.499 1.00 87.44 110 GLY A N 1
ATOM 827 C CA . GLY A 1 110 ? -2.987 9.176 -4.133 1.00 87.44 110 GLY A CA 1
ATOM 828 C C . GLY A 1 110 ? -3.945 8.291 -3.336 1.00 87.44 110 GLY A C 1
ATOM 829 O O . GLY A 1 110 ? -4.460 8.714 -2.301 1.00 87.44 110 GLY A O 1
ATOM 830 N N . VAL A 1 111 ? -4.128 7.036 -3.759 1.00 89.19 111 VAL A N 1
ATOM 831 C CA . VAL A 1 111 ? -4.957 6.071 -3.021 1.00 89.19 111 VAL A CA 1
ATOM 832 C C . VAL A 1 111 ? -4.334 5.723 -1.666 1.00 89.19 111 VAL A C 1
ATOM 834 O O . VAL A 1 111 ? -5.051 5.639 -0.671 1.00 89.19 111 VAL A O 1
ATOM 837 N N . ASP A 1 112 ? -3.010 5.575 -1.580 1.00 87.94 112 ASP A N 1
ATOM 838 C CA . ASP A 1 112 ? -2.332 5.312 -0.305 1.00 87.94 112 ASP A CA 1
ATOM 839 C C . ASP A 1 112 ? -2.478 6.453 0.699 1.00 87.94 112 ASP A C 1
ATOM 841 O O . ASP A 1 112 ? -2.765 6.198 1.871 1.00 87.94 112 ASP A O 1
ATOM 845 N N . ILE A 1 113 ? -2.326 7.697 0.238 1.00 90.06 113 ILE A N 1
ATOM 846 C CA . ILE A 1 113 ? -2.544 8.895 1.050 1.00 90.06 113 ILE A CA 1
ATOM 847 C C . ILE A 1 113 ? -3.992 8.933 1.532 1.00 90.06 113 ILE A C 1
ATOM 849 O O . ILE A 1 113 ? -4.231 9.179 2.712 1.00 90.06 113 ILE A O 1
ATOM 853 N N . LEU A 1 114 ? -4.957 8.643 0.656 1.00 91.56 114 LEU A N 1
ATOM 854 C CA . LEU A 1 114 ? -6.376 8.647 1.008 1.00 91.56 114 LEU A CA 1
ATOM 855 C C . LEU A 1 114 ? -6.702 7.584 2.063 1.00 91.56 114 LEU A C 1
ATOM 857 O O . LEU A 1 114 ? -7.371 7.886 3.051 1.00 91.56 114 LEU A O 1
ATOM 861 N N . VAL A 1 115 ? -6.194 6.358 1.900 1.00 88.31 115 VAL A N 1
ATOM 862 C CA . VAL A 1 115 ? -6.381 5.275 2.880 1.00 88.31 115 VAL A CA 1
ATOM 863 C C . VAL A 1 115 ? -5.724 5.627 4.217 1.00 88.31 115 VAL A C 1
ATOM 865 O O . VAL A 1 115 ? -6.328 5.410 5.268 1.00 88.31 115 VAL A O 1
ATOM 868 N N . LEU A 1 116 ? -4.516 6.199 4.201 1.00 88.88 116 LEU A N 1
ATOM 869 C CA . LEU A 1 116 ? -3.816 6.624 5.414 1.00 88.88 116 LEU A CA 1
ATOM 870 C C . LEU A 1 116 ? -4.554 7.766 6.128 1.00 88.88 116 LEU A C 1
ATOM 872 O O . LEU A 1 116 ? -4.759 7.699 7.339 1.00 88.88 116 LEU A O 1
ATOM 876 N N . ALA A 1 117 ? -4.998 8.785 5.392 1.00 89.19 117 ALA A N 1
ATOM 877 C CA . ALA A 1 117 ? -5.756 9.906 5.938 1.00 89.19 117 ALA A CA 1
ATOM 878 C C . ALA A 1 117 ? -7.079 9.431 6.550 1.00 89.19 117 ALA A C 1
ATOM 880 O O . ALA A 1 117 ? -7.393 9.772 7.690 1.00 89.19 117 ALA A O 1
ATOM 881 N N . ALA A 1 118 ? -7.819 8.573 5.843 1.00 87.44 118 ALA A N 1
ATOM 882 C CA . ALA A 1 118 ? -9.044 7.981 6.361 1.00 87.44 118 ALA A CA 1
ATOM 883 C C . ALA A 1 118 ? -8.800 7.154 7.632 1.00 87.44 118 ALA A C 1
ATOM 885 O O . ALA A 1 118 ? -9.586 7.224 8.582 1.00 87.44 118 ALA A O 1
ATOM 886 N N . PHE A 1 119 ? -7.697 6.404 7.692 1.00 86.69 119 PHE A N 1
ATOM 887 C CA . PHE A 1 119 ? -7.318 5.676 8.898 1.00 86.69 119 PHE A CA 1
ATOM 888 C C . PHE A 1 119 ? -7.058 6.618 10.077 1.00 86.69 119 PHE A C 1
ATOM 890 O O . PHE A 1 119 ? -7.616 6.428 11.155 1.00 86.69 119 PHE A O 1
ATOM 897 N N . ILE A 1 120 ? -6.271 7.675 9.871 1.00 86.38 120 ILE A N 1
ATOM 898 C CA . ILE A 1 120 ? -5.963 8.654 10.919 1.00 86.38 120 ILE A CA 1
ATOM 899 C C . ILE A 1 120 ? -7.248 9.322 11.426 1.00 86.38 120 ILE A C 1
ATOM 901 O O . ILE A 1 120 ? -7.492 9.317 12.632 1.00 86.38 120 ILE A O 1
ATOM 905 N N . ILE A 1 121 ? -8.110 9.803 10.525 1.00 86.31 121 ILE A N 1
ATOM 906 C CA . ILE A 1 121 ? -9.379 10.462 10.877 1.00 86.31 121 ILE A CA 1
ATOM 907 C C . ILE A 1 121 ? -10.286 9.522 11.681 1.00 86.31 121 ILE A C 1
ATOM 909 O O . ILE A 1 121 ? -10.825 9.910 12.718 1.00 86.31 121 ILE A O 1
ATOM 913 N N . THR A 1 122 ? -10.434 8.268 11.241 1.00 81.88 122 THR A N 1
ATOM 914 C CA . THR A 1 122 ? -11.270 7.284 11.948 1.00 81.88 122 THR A CA 1
ATOM 915 C C . THR A 1 122 ? -10.711 6.932 13.324 1.00 81.88 122 THR A C 1
ATOM 917 O O . THR A 1 122 ? -11.484 6.833 14.275 1.00 81.88 122 THR A O 1
ATOM 920 N N . THR A 1 123 ? -9.387 6.806 13.468 1.00 78.00 123 THR A N 1
ATOM 921 C CA . THR A 1 123 ? -8.767 6.573 14.783 1.00 78.00 123 THR A CA 1
ATOM 922 C C . THR A 1 123 ? -8.910 7.763 15.725 1.00 78.00 123 THR A C 1
ATOM 924 O O . THR A 1 123 ? -9.200 7.569 16.903 1.00 78.00 123 THR A O 1
ATOM 927 N N . TRP A 1 124 ? -8.767 8.989 15.218 1.00 78.56 124 TRP A N 1
ATOM 928 C CA . TRP A 1 124 ? -8.917 10.199 16.021 1.00 78.56 124 TRP A CA 1
ATOM 929 C C . TRP A 1 124 ? -10.353 10.344 16.543 1.00 78.56 124 TRP A C 1
ATOM 931 O O . TRP A 1 124 ? -10.557 10.470 1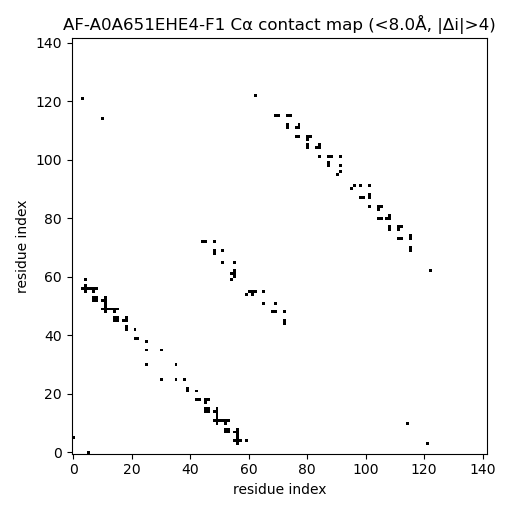7.747 1.00 78.56 124 TRP A O 1
ATOM 941 N N . SER A 1 125 ? -11.350 10.155 15.669 1.00 78.44 125 SER A N 1
ATOM 942 C CA . SER A 1 125 ? -12.769 10.163 16.055 1.00 78.44 125 SER A CA 1
ATOM 943 C C . SER A 1 125 ? -13.134 9.062 17.061 1.00 78.44 125 SER A C 1
ATOM 945 O O . SER A 1 125 ? -14.061 9.226 17.857 1.00 78.44 125 SER A O 1
ATOM 947 N N . HIS A 1 126 ? -12.436 7.922 17.039 1.00 69.12 126 HIS A N 1
ATOM 948 C CA . HIS A 1 126 ? -12.695 6.842 17.989 1.00 69.12 126 HIS A CA 1
ATOM 949 C C . HIS A 1 126 ? -12.138 7.142 19.390 1.00 69.12 126 HIS A C 1
ATOM 951 O O . HIS A 1 126 ? -12.788 6.774 20.371 1.00 69.12 126 HIS A O 1
ATOM 957 N N . ASN A 1 127 ? -10.991 7.823 19.486 1.00 68.50 127 ASN A N 1
ATOM 958 C CA . ASN A 1 127 ? -10.400 8.236 20.763 1.00 68.50 127 ASN A CA 1
ATOM 959 C C . ASN A 1 127 ? -11.248 9.306 21.466 1.00 68.50 127 ASN A C 1
ATOM 961 O O . ASN A 1 127 ? -11.521 9.180 22.655 1.00 68.50 127 ASN A O 1
ATOM 965 N N . GLU A 1 128 ? -11.744 10.294 20.719 1.00 67.88 128 GLU A N 1
ATOM 966 C CA . GLU A 1 128 ? -12.563 11.393 21.257 1.00 67.88 128 GLU A CA 1
ATOM 967 C C . GLU A 1 128 ? -13.862 10.891 21.916 1.00 67.88 128 GLU A C 1
ATOM 969 O O . GLU A 1 128 ? -14.340 11.443 22.901 1.00 67.88 128 GLU A O 1
ATOM 974 N N . LYS A 1 129 ? -14.420 9.777 21.423 1.00 63.69 129 LYS A N 1
ATOM 975 C CA . LYS A 1 129 ? -15.624 9.152 21.998 1.00 63.69 129 LYS A CA 1
ATOM 976 C C . LYS A 1 129 ? -15.359 8.305 23.244 1.00 63.69 129 LYS A C 1
ATOM 978 O O . LYS A 1 129 ? -16.315 7.959 23.931 1.00 63.69 129 LYS A O 1
ATOM 983 N N . GLN A 1 130 ? -14.109 7.936 23.523 1.00 58.81 130 GLN A N 1
ATOM 984 C CA . GLN A 1 130 ? -13.750 7.145 24.707 1.00 58.81 130 GLN A CA 1
ATOM 985 C C . GLN A 1 130 ? -13.406 8.020 25.923 1.00 58.81 130 GLN A C 1
ATOM 987 O O . GLN A 1 130 ? -13.647 7.596 27.051 1.00 58.81 130 GLN A O 1
ATOM 992 N N . GLU A 1 131 ? -12.933 9.249 25.709 1.00 55.44 131 GLU A N 1
ATOM 993 C CA . GLU A 1 131 ? -12.621 10.223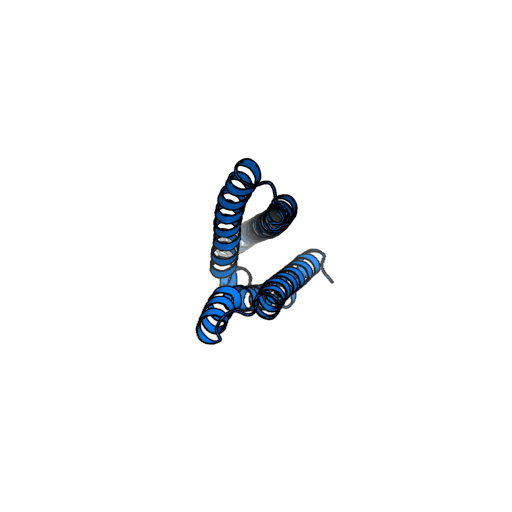 26.768 1.00 55.44 131 GLU A CA 1
ATOM 994 C C . GLU A 1 131 ? -13.798 10.591 27.705 1.00 55.44 131 GLU A C 1
ATOM 996 O O . GLU A 1 131 ? -13.602 10.580 28.922 1.00 55.44 131 GLU A O 1
ATOM 1001 N N . PRO A 1 132 ? -15.035 10.841 27.223 1.00 54.03 132 PRO A N 1
ATOM 1002 C CA . PRO A 1 132 ? -16.132 11.249 28.108 1.00 54.03 132 PRO A CA 1
ATOM 1003 C C . PRO A 1 132 ? -16.685 10.109 28.981 1.00 54.03 132 PRO A C 1
ATOM 1005 O O . PRO A 1 132 ? -17.257 10.363 30.041 1.00 54.03 132 PRO A O 1
ATOM 1008 N N . ALA A 1 133 ? -16.512 8.846 28.576 1.00 53.06 133 ALA A N 1
ATOM 1009 C CA . ALA A 1 133 ? -17.013 7.699 29.337 1.00 53.06 133 ALA A CA 1
ATOM 1010 C C . ALA A 1 133 ? -16.156 7.415 30.583 1.00 53.06 133 ALA A C 1
ATOM 1012 O O . ALA A 1 133 ? -16.700 7.195 31.661 1.00 53.06 133 ALA A O 1
ATOM 1013 N N . ALA A 1 134 ? -14.827 7.507 30.459 1.00 53.88 134 ALA A N 1
ATOM 1014 C CA . ALA A 1 134 ? -13.908 7.263 31.573 1.00 53.88 134 ALA A CA 1
ATOM 1015 C C . ALA A 1 134 ? -14.002 8.339 32.673 1.00 53.88 134 ALA A C 1
ATOM 1017 O O . ALA A 1 134 ? -13.831 8.039 33.851 1.00 53.88 134 ALA A O 1
ATOM 1018 N N . GLN A 1 135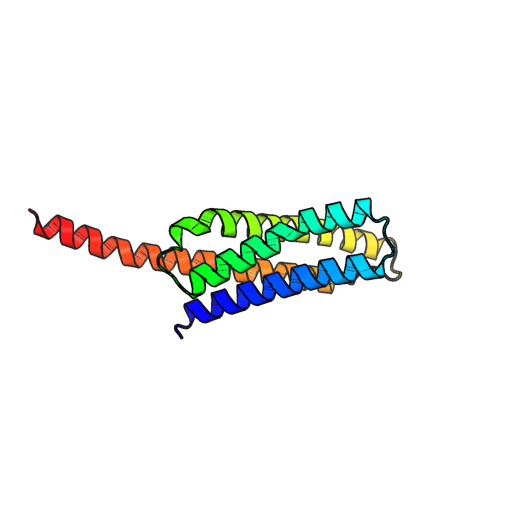 ? -14.309 9.586 32.302 1.00 54.34 135 GLN A N 1
ATOM 1019 C CA . GLN A 1 135 ? -14.466 10.686 33.262 1.00 54.34 135 GLN A CA 1
ATOM 1020 C C . GLN A 1 135 ? -15.795 10.624 34.027 1.00 54.34 135 GLN A C 1
ATOM 1022 O O . GLN A 1 135 ? -15.854 11.035 35.182 1.00 54.34 135 GLN A O 1
ATOM 1027 N N . THR A 1 136 ? -16.848 10.074 33.417 1.00 55.31 136 THR A N 1
ATOM 1028 C CA . THR A 1 136 ? -18.157 9.936 34.076 1.00 55.31 136 THR A CA 1
ATOM 1029 C C . THR A 1 136 ? -18.147 8.808 35.113 1.00 55.31 136 THR A C 1
ATOM 1031 O O . THR A 1 136 ? -18.725 8.958 36.183 1.00 55.31 136 THR A O 1
ATOM 1034 N N . GLU A 1 137 ? -17.441 7.707 34.838 1.00 54.81 137 GLU A N 1
ATOM 1035 C CA . GLU A 1 137 ? -17.299 6.588 35.781 1.00 54.81 137 GLU A CA 1
ATOM 1036 C C . GLU A 1 137 ? -16.408 6.960 36.981 1.00 54.81 137 GLU A C 1
ATOM 1038 O O . GLU A 1 137 ? -16.722 6.614 38.116 1.00 54.81 137 GLU A O 1
ATOM 1043 N N . ALA A 1 138 ? -15.349 7.750 36.757 1.00 56.59 138 ALA A N 1
ATOM 1044 C CA . ALA A 1 138 ? -14.502 8.270 37.832 1.00 56.59 138 ALA A CA 1
ATOM 1045 C C . ALA A 1 138 ? -15.248 9.251 38.757 1.00 56.59 138 ALA A C 1
ATOM 1047 O O . ALA A 1 138 ? -15.040 9.221 39.965 1.00 56.59 138 ALA A O 1
ATOM 1048 N N . ALA A 1 139 ? -16.153 10.069 38.211 1.00 57.03 139 ALA A N 1
ATOM 1049 C CA . ALA A 1 139 ? -16.959 11.019 38.983 1.00 57.03 139 ALA A CA 1
ATOM 1050 C C . ALA A 1 139 ? -18.134 10.376 39.750 1.00 57.03 139 ALA A C 1
ATOM 1052 O O . ALA A 1 139 ? -18.749 11.037 40.578 1.00 57.03 139 ALA A O 1
ATOM 1053 N N . GLN A 1 140 ? -18.478 9.112 39.473 1.00 55.31 140 GLN A N 1
ATOM 1054 C CA . GLN A 1 140 ? -19.506 8.362 40.214 1.00 55.31 140 GLN A CA 1
ATOM 1055 C C . GLN A 1 140 ? -18.934 7.510 41.359 1.00 55.31 140 GLN A C 1
ATOM 1057 O O . GLN A 1 140 ? -19.704 6.911 42.111 1.00 55.31 140 GLN A O 1
ATOM 1062 N N . CYS A 1 141 ? -17.606 7.436 41.485 1.00 57.38 141 CYS A N 1
ATOM 1063 C CA . CYS A 1 141 ? -16.919 6.747 42.580 1.00 57.38 141 CYS A CA 1
ATOM 1064 C C . CYS A 1 141 ? -16.388 7.692 43.677 1.00 57.38 141 CYS A C 1
ATOM 1066 O O . CYS A 1 141 ? -15.780 7.197 44.627 1.00 57.38 141 CYS A O 1
ATOM 1068 N N . GLU A 1 142 ? -16.627 9.003 43.565 1.00 49.81 142 GLU A N 1
ATOM 1069 C CA . GLU A 1 142 ? -16.459 10.001 44.640 1.00 49.81 142 GLU A CA 1
ATOM 1070 C C . GLU A 1 142 ? -17.809 10.348 45.285 1.00 49.81 142 GLU A C 1
ATOM 1072 O O . GLU A 1 142 ? -17.827 10.542 46.522 1.00 49.81 142 GLU A O 1
#